Protein AF-A0A818EVL8-F1 (afdb_monomer_lite)

Sequence (82 aa):
MMNIFILLLIVGYSIHDIDGYGVRGQTIWQIILCKFSDSPTPKYTPTEIKEKCLDRGTGGLADYWHDISNGLINFNSSSVNG

Foldseek 3Di:
DDDDDDPPPPPPPPPPDPPPPLCLDAPAAEAEDDDDPPDPDDPDDQVRCCCCAQDPPNPHVQPVCCVVSVNSYHHPNYGYYD

Secondary structure (DSSP, 8-state):
------------------------S----EEE----TTPPPPSS-HHHHHHHHHSTTSSSHHHHHHHHTTT----TT-EEE-

Structure (mmCIF, N/CA/C/O backbone):
data_AF-A0A818EVL8-F1
#
_entry.id   AF-A0A818EVL8-F1
#
loop_
_atom_site.group_PDB
_atom_site.id
_atom_site.type_symbol
_atom_site.label_atom_id
_atom_site.label_alt_id
_atom_site.label_comp_id
_atom_site.label_asym_id
_atom_site.label_entity_id
_atom_site.label_seq_id
_atom_site.pdbx_PDB_ins_code
_atom_s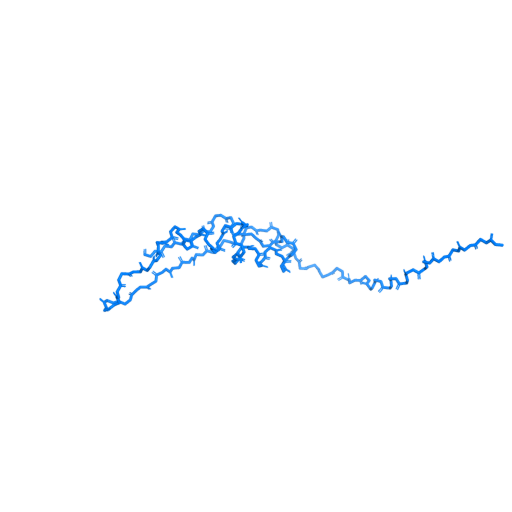ite.Cartn_x
_atom_site.Cartn_y
_atom_site.Cartn_z
_atom_site.occupancy
_atom_site.B_iso_or_equiv
_atom_site.auth_seq_id
_atom_site.auth_comp_id
_atom_site.auth_asym_id
_atom_site.auth_atom_id
_atom_site.pdbx_PDB_model_num
ATOM 1 N N . MET A 1 1 ? 1.375 22.198 -57.224 1.00 47.75 1 MET A N 1
ATOM 2 C CA . MET A 1 1 ? 0.552 21.538 -56.189 1.00 47.75 1 MET A CA 1
ATOM 3 C C . MET A 1 1 ? 1.356 20.402 -55.582 1.00 47.75 1 MET A C 1
ATOM 5 O O . MET A 1 1 ? 1.470 19.365 -56.215 1.00 47.75 1 MET A O 1
ATOM 9 N N . MET A 1 2 ? 1.946 20.617 -54.406 1.00 31.62 2 MET A N 1
ATOM 10 C CA . MET A 1 2 ? 2.390 19.551 -53.502 1.00 31.62 2 MET A CA 1
ATOM 11 C C . MET A 1 2 ? 2.488 20.170 -52.103 1.00 31.62 2 MET A C 1
ATOM 13 O O . MET A 1 2 ? 3.369 20.981 -51.838 1.00 31.62 2 MET A O 1
ATOM 17 N N . ASN A 1 3 ? 1.487 19.879 -51.274 1.00 40.19 3 ASN A N 1
ATOM 18 C CA . ASN A 1 3 ? 1.396 20.298 -49.879 1.00 40.19 3 ASN A CA 1
ATOM 19 C C . ASN A 1 3 ? 2.355 19.446 -49.045 1.00 40.19 3 ASN A C 1
ATOM 21 O O . ASN A 1 3 ? 2.211 18.226 -49.031 1.00 40.19 3 ASN A O 1
ATOM 25 N N . ILE A 1 4 ? 3.260 20.079 -48.301 1.00 44.69 4 ILE A N 1
ATOM 26 C CA . ILE A 1 4 ? 3.944 19.436 -47.178 1.00 44.69 4 ILE A CA 1
ATOM 27 C C . ILE A 1 4 ? 3.754 20.335 -45.953 1.00 44.69 4 ILE A C 1
ATOM 29 O O . ILE A 1 4 ? 4.474 21.294 -45.693 1.00 44.69 4 ILE A O 1
ATOM 33 N N . PHE A 1 5 ? 2.638 20.092 -45.272 1.00 44.44 5 PHE A N 1
ATOM 34 C CA . PHE A 1 5 ? 2.409 20.562 -43.916 1.00 44.44 5 PHE A CA 1
ATOM 35 C C . PHE A 1 5 ? 3.112 19.601 -42.953 1.00 44.44 5 PHE A C 1
ATOM 37 O O . PHE A 1 5 ? 3.222 18.411 -43.238 1.00 44.44 5 PHE A O 1
ATOM 44 N N . ILE A 1 6 ? 3.464 20.130 -41.779 1.00 49.03 6 ILE A N 1
ATOM 45 C CA . ILE A 1 6 ? 4.035 19.457 -40.601 1.00 49.03 6 ILE A CA 1
ATOM 46 C C . ILE A 1 6 ? 5.568 19.529 -40.547 1.00 49.03 6 ILE A C 1
ATOM 48 O O . ILE A 1 6 ? 6.283 18.534 -40.574 1.00 49.03 6 ILE A O 1
ATOM 52 N N . LEU A 1 7 ? 6.066 20.753 -40.360 1.00 37.94 7 LEU A N 1
ATOM 53 C CA . LEU A 1 7 ? 7.246 20.971 -39.529 1.00 37.94 7 LEU A CA 1
ATOM 54 C C . LEU A 1 7 ? 6.728 21.287 -38.117 1.00 37.94 7 LEU A C 1
ATOM 56 O O . LEU A 1 7 ? 6.532 22.442 -37.745 1.00 37.94 7 LEU A O 1
ATOM 60 N N . LEU A 1 8 ? 6.390 20.239 -37.363 1.00 45.09 8 LEU A N 1
ATOM 61 C CA . LEU A 1 8 ? 6.111 20.356 -35.935 1.00 45.09 8 LEU A CA 1
ATOM 62 C C . LEU A 1 8 ? 7.465 20.588 -35.269 1.00 45.09 8 LEU A C 1
ATOM 64 O O . LEU A 1 8 ? 8.252 19.669 -35.061 1.00 45.09 8 LEU A O 1
ATOM 68 N N . LEU A 1 9 ? 7.758 21.864 -35.050 1.00 40.09 9 LEU A N 1
ATOM 69 C CA . LEU A 1 9 ? 8.927 22.377 -34.358 1.00 40.09 9 LEU A CA 1
ATOM 70 C C . LEU A 1 9 ? 8.809 21.974 -32.880 1.00 40.09 9 LEU A C 1
ATOM 72 O O . LEU A 1 9 ? 8.476 22.780 -32.019 1.00 40.09 9 LEU A O 1
ATOM 76 N N . ILE A 1 10 ? 9.027 20.690 -32.589 1.00 53.72 10 ILE A N 1
ATOM 77 C CA . ILE A 1 10 ? 9.311 20.219 -31.239 1.00 53.72 10 ILE A CA 1
ATOM 78 C C . ILE A 1 10 ? 10.766 20.601 -31.002 1.00 53.72 10 ILE A C 1
ATOM 80 O O . ILE A 1 10 ? 11.687 19.819 -31.224 1.00 53.72 10 ILE A O 1
ATOM 84 N N . VAL A 1 11 ? 10.981 21.845 -30.573 1.00 50.91 11 VAL A N 1
ATOM 85 C CA . VAL A 1 11 ? 12.163 22.187 -29.780 1.00 50.91 11 VAL A CA 1
ATOM 86 C C . VAL A 1 11 ? 11.973 21.459 -28.455 1.00 50.91 11 VAL A C 1
ATOM 88 O O . VAL A 1 11 ? 11.500 22.004 -27.462 1.00 50.91 11 VAL A O 1
ATOM 91 N N . GLY A 1 12 ? 12.242 20.157 -28.485 1.00 46.59 12 GLY A N 1
ATOM 92 C CA . GLY A 1 12 ? 12.500 19.384 -27.294 1.00 46.59 12 GLY A CA 1
ATOM 93 C C . GLY A 1 12 ? 13.843 19.877 -26.807 1.00 46.59 12 GLY A C 1
ATOM 94 O O . GLY A 1 12 ? 14.873 19.537 -27.380 1.00 46.59 12 GLY A O 1
ATOM 95 N N . TYR A 1 13 ? 13.830 20.747 -25.804 1.00 48.09 13 TYR A N 1
ATOM 96 C CA . TYR A 1 13 ? 15.015 20.971 -24.999 1.00 48.09 13 TYR A CA 1
ATOM 97 C C . TYR A 1 13 ? 15.478 19.591 -24.530 1.00 48.09 13 TYR A C 1
ATOM 99 O O . TYR A 1 13 ? 14.754 18.923 -23.791 1.00 48.09 13 TYR A O 1
ATOM 107 N N . SER A 1 14 ? 16.641 19.141 -25.009 1.00 48.41 14 SER A N 1
ATOM 108 C CA . SER A 1 14 ? 17.359 18.037 -24.384 1.00 48.41 14 SER A CA 1
ATOM 109 C C . SER A 1 14 ? 17.587 18.457 -22.942 1.00 48.41 14 SER A C 1
ATOM 111 O O . SER A 1 14 ? 18.425 19.315 -22.660 1.00 48.41 14 SER A O 1
ATOM 113 N N . ILE A 1 15 ? 16.770 17.924 -22.038 1.00 51.47 15 ILE A N 1
ATOM 114 C CA . ILE A 1 15 ? 17.035 18.027 -20.614 1.00 51.47 15 ILE A CA 1
ATOM 115 C C . ILE A 1 15 ? 18.360 17.295 -20.440 1.00 51.47 15 ILE A C 1
ATOM 117 O O . ILE A 1 15 ? 18.453 16.108 -20.742 1.00 51.47 15 ILE A O 1
ATOM 121 N N . HIS A 1 16 ? 19.394 18.051 -20.072 1.00 43.06 16 HIS A N 1
ATOM 122 C CA . HIS A 1 16 ? 20.678 17.507 -19.664 1.00 43.06 16 HIS A CA 1
ATOM 123 C C . HIS A 1 16 ? 20.432 16.349 -18.702 1.00 43.06 16 HIS A C 1
ATOM 125 O O . HIS A 1 16 ? 19.657 16.507 -17.756 1.00 43.06 16 HIS A O 1
ATOM 131 N N . ASP A 1 17 ? 21.085 15.217 -18.961 1.00 45.16 17 ASP A N 1
ATOM 132 C CA . ASP A 1 17 ? 21.129 14.081 -18.053 1.00 45.16 17 ASP A CA 1
ATOM 133 C C . ASP A 1 17 ? 21.506 14.586 -16.655 1.00 45.16 17 ASP A C 1
ATOM 135 O O . ASP A 1 17 ? 22.647 14.951 -16.370 1.00 45.16 17 ASP A O 1
ATOM 139 N N . ILE A 1 18 ? 20.508 14.670 -15.778 1.00 51.22 18 ILE A N 1
ATOM 140 C CA . ILE A 1 18 ? 20.747 14.659 -14.348 1.00 51.22 18 ILE A CA 1
ATOM 141 C C . ILE A 1 18 ? 21.004 13.186 -14.058 1.00 51.22 18 ILE A C 1
ATOM 143 O O . ILE A 1 18 ? 20.071 12.386 -14.117 1.00 51.22 18 ILE A O 1
ATOM 147 N N . ASP A 1 19 ? 22.250 12.835 -13.738 1.00 54.28 19 ASP A N 1
ATOM 148 C CA . ASP A 1 19 ? 22.628 11.540 -13.156 1.00 54.28 19 ASP A CA 1
ATOM 149 C C . ASP A 1 19 ? 22.041 11.402 -11.734 1.00 54.28 19 ASP A C 1
ATOM 151 O O . ASP A 1 19 ? 22.729 11.182 -10.739 1.00 54.28 19 ASP A O 1
ATOM 155 N N . GLY A 1 20 ? 20.728 11.559 -11.602 1.00 51.62 20 GLY A N 1
ATOM 156 C CA . GLY A 1 20 ? 19.985 10.932 -10.534 1.00 51.62 20 GLY A CA 1
ATOM 157 C C . GLY A 1 20 ? 19.814 9.504 -10.994 1.00 51.62 20 GLY A C 1
ATOM 158 O O . GLY A 1 20 ? 19.078 9.278 -11.950 1.00 51.62 20 GLY A O 1
ATOM 159 N N . TYR A 1 21 ? 20.513 8.555 -10.365 1.00 55.62 21 TYR A N 1
ATOM 160 C CA . TYR A 1 21 ? 20.248 7.133 -10.559 1.00 55.62 21 TYR A CA 1
ATOM 161 C C . TYR A 1 21 ? 18.734 6.952 -10.564 1.00 55.62 21 TYR A C 1
ATOM 163 O O . TYR A 1 21 ? 18.095 7.098 -9.522 1.00 55.62 21 TYR A O 1
ATOM 171 N N . GLY A 1 22 ? 18.152 6.708 -11.743 1.00 51.16 22 GLY A N 1
ATOM 172 C CA . GLY A 1 22 ? 16.751 6.359 -11.842 1.00 51.16 22 GLY A CA 1
ATOM 173 C C . GLY A 1 22 ? 16.627 5.108 -11.006 1.00 51.16 22 GLY A C 1
ATOM 174 O O . GLY A 1 22 ? 17.137 4.061 -11.409 1.00 51.16 22 GLY A O 1
ATOM 175 N N . VAL A 1 23 ? 16.070 5.238 -9.802 1.00 57.41 23 VAL A N 1
ATOM 176 C CA . VAL A 1 23 ? 15.895 4.118 -8.891 1.00 57.41 23 VAL A CA 1
ATOM 177 C C . VAL A 1 23 ? 14.849 3.241 -9.559 1.00 57.41 23 VAL A C 1
ATOM 179 O O . VAL A 1 23 ? 13.658 3.348 -9.300 1.00 57.41 23 VAL A O 1
ATOM 182 N N . ARG A 1 24 ? 15.293 2.384 -10.484 1.00 57.38 24 ARG A N 1
ATOM 183 C CA . ARG A 1 24 ? 14.551 1.232 -10.987 1.00 57.38 24 ARG A CA 1
ATOM 184 C C . ARG A 1 24 ? 14.558 0.214 -9.855 1.00 57.38 24 ARG A C 1
ATOM 186 O O . ARG A 1 24 ? 15.226 -0.811 -9.918 1.00 57.38 24 ARG A O 1
ATOM 193 N N . GLY A 1 25 ? 13.917 0.585 -8.757 1.00 60.91 25 GLY A N 1
ATOM 194 C CA . GLY A 1 25 ? 13.933 -0.131 -7.498 1.00 60.91 25 GLY A CA 1
ATOM 195 C C . GLY 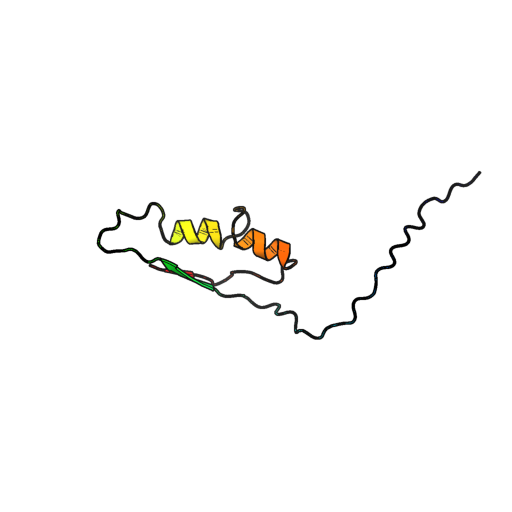A 1 25 ? 12.510 -0.334 -7.028 1.00 60.91 25 GLY A C 1
ATOM 196 O O . GLY A 1 25 ? 11.640 0.516 -7.217 1.00 60.91 25 GLY A O 1
ATOM 197 N N . GLN A 1 26 ? 12.265 -1.489 -6.420 1.00 67.56 26 GLN A N 1
ATOM 198 C CA . GLN A 1 26 ? 11.035 -1.695 -5.672 1.00 67.56 26 GLN A CA 1
ATOM 199 C C . GLN A 1 26 ? 10.990 -0.644 -4.562 1.00 67.56 26 GLN A C 1
ATOM 201 O O . GLN A 1 26 ? 11.889 -0.583 -3.722 1.00 67.56 26 GLN A O 1
ATOM 206 N N . THR A 1 27 ? 9.971 0.211 -4.583 1.00 83.56 27 THR A N 1
ATOM 207 C CA . THR A 1 27 ? 9.755 1.171 -3.505 1.00 83.56 27 THR A CA 1
ATOM 208 C C . THR A 1 27 ? 8.875 0.472 -2.480 1.00 83.56 27 THR A C 1
ATOM 210 O O . THR A 1 27 ? 7.653 0.489 -2.578 1.00 83.56 27 THR A O 1
ATOM 213 N N . ILE A 1 28 ? 9.508 -0.220 -1.535 1.00 88.38 28 ILE A N 1
ATOM 214 C CA . ILE A 1 28 ? 8.804 -1.058 -0.559 1.00 88.38 28 ILE A CA 1
ATOM 215 C C . ILE A 1 28 ? 8.248 -0.173 0.551 1.00 88.38 28 ILE A C 1
ATOM 217 O O . ILE A 1 28 ? 8.997 0.519 1.239 1.00 88.38 28 ILE A O 1
ATOM 221 N N . TRP A 1 29 ? 6.929 -0.186 0.714 1.00 89.50 29 TRP A N 1
ATOM 222 C CA . TRP A 1 29 ? 6.227 0.573 1.742 1.00 89.50 29 TRP A CA 1
ATOM 223 C C . TRP A 1 29 ? 5.685 -0.358 2.820 1.00 89.50 29 TRP A C 1
ATOM 225 O O . TRP A 1 29 ? 5.225 -1.472 2.552 1.00 89.50 29 TRP A O 1
ATOM 235 N N . GLN A 1 30 ? 5.706 0.142 4.051 1.00 92.19 30 GLN A N 1
ATOM 236 C CA . GLN A 1 30 ? 5.091 -0.505 5.195 1.00 92.19 30 GLN A CA 1
ATOM 237 C C . GLN A 1 30 ? 3.942 0.370 5.684 1.00 92.19 30 GLN A C 1
ATOM 239 O O . GLN A 1 30 ? 4.168 1.448 6.230 1.00 92.19 30 GLN A O 1
ATOM 244 N N . ILE A 1 31 ? 2.710 -0.088 5.488 1.00 91.75 31 ILE A N 1
ATOM 245 C CA . ILE A 1 31 ? 1.521 0.592 6.004 1.00 91.75 31 ILE A CA 1
ATOM 246 C C . ILE A 1 31 ? 1.150 -0.062 7.332 1.00 91.75 31 ILE A C 1
ATOM 248 O O . ILE A 1 31 ? 1.048 -1.288 7.418 1.00 91.75 31 ILE A O 1
ATOM 252 N N . ILE A 1 32 ? 0.974 0.761 8.364 1.00 94.00 32 ILE A N 1
ATOM 253 C CA . ILE A 1 32 ? 0.557 0.331 9.698 1.00 94.00 32 ILE A CA 1
ATOM 254 C C . ILE A 1 32 ? -0.834 0.901 9.956 1.00 94.00 32 ILE A C 1
ATOM 256 O O . ILE A 1 32 ? -1.029 2.116 9.919 1.00 94.00 32 ILE A O 1
ATOM 260 N N . LEU A 1 33 ? -1.802 0.023 10.189 1.00 93.31 33 LEU A N 1
ATOM 261 C CA . LEU A 1 33 ? -3.160 0.383 10.555 1.00 93.31 33 LEU A CA 1
ATOM 262 C C . LEU A 1 33 ? -3.243 0.442 12.076 1.00 93.31 33 LEU A C 1
ATOM 264 O O . LEU A 1 33 ? -2.937 -0.522 12.770 1.00 93.31 33 LEU A O 1
ATOM 268 N N . CYS A 1 34 ? -3.668 1.587 12.591 1.00 91.38 34 CYS A N 1
ATOM 269 C CA . CYS A 1 34 ? -3.840 1.803 14.019 1.00 91.38 34 CYS A CA 1
ATOM 270 C C . CYS A 1 34 ? -5.323 2.007 14.322 1.00 91.38 34 CYS A C 1
ATOM 272 O O . CYS A 1 34 ? -6.034 2.666 13.561 1.00 91.38 34 CYS A O 1
ATOM 274 N N . LYS A 1 35 ? -5.775 1.496 15.468 1.00 91.81 35 LYS A N 1
ATOM 275 C CA . LYS A 1 35 ? -7.094 1.806 16.024 1.00 91.81 35 LYS A CA 1
ATOM 276 C C . LYS A 1 35 ? -6.967 2.290 17.461 1.00 91.81 35 LYS A C 1
ATOM 278 O O . LYS A 1 35 ? -6.103 1.823 18.202 1.00 91.81 35 LYS A O 1
ATOM 283 N N . PHE A 1 36 ? -7.854 3.194 17.855 1.00 93.12 36 PHE A N 1
ATOM 284 C CA . PHE A 1 36 ? -8.019 3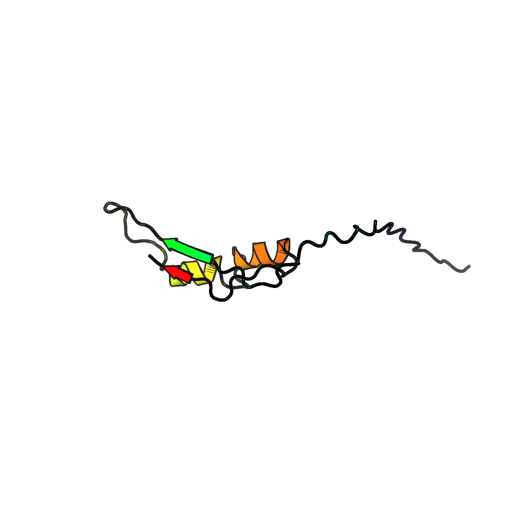.562 19.257 1.00 93.12 36 PHE A CA 1
ATOM 285 C C . PHE A 1 36 ? -8.864 2.510 19.986 1.00 93.12 36 PHE A C 1
ATOM 287 O O . PHE A 1 36 ? -9.631 1.774 19.360 1.00 93.12 36 PHE A O 1
ATOM 294 N N . SER A 1 37 ? -8.712 2.412 21.307 1.00 92.56 37 SER A N 1
ATOM 295 C CA . SER A 1 37 ? -9.400 1.401 22.124 1.00 92.56 37 SER A CA 1
ATOM 296 C C . SER A 1 37 ? -10.918 1.589 22.185 1.00 92.56 37 SER A C 1
ATOM 298 O O . SER A 1 37 ? -11.643 0.631 22.427 1.00 92.56 37 SER A O 1
ATOM 300 N N . ASP A 1 38 ? -11.389 2.813 21.974 1.00 94.88 38 ASP A N 1
ATOM 301 C CA . ASP A 1 38 ? -12.795 3.220 21.927 1.00 94.88 38 ASP A CA 1
ATOM 302 C C . ASP A 1 38 ? -13.354 3.275 20.493 1.00 94.88 38 ASP A C 1
ATOM 304 O O . ASP A 1 38 ? -14.519 3.614 20.285 1.00 94.88 38 ASP A O 1
ATOM 308 N N . SER A 1 39 ? -12.540 2.932 19.491 1.00 91.56 39 SER A N 1
ATOM 309 C CA . SER A 1 39 ? -12.941 2.971 18.088 1.00 91.56 39 SER A CA 1
ATOM 310 C C . SER A 1 39 ? -13.793 1.749 17.715 1.00 91.56 39 SER A C 1
ATOM 312 O O . SER A 1 39 ? -13.492 0.632 18.152 1.00 91.56 39 SER A O 1
ATOM 314 N N . PRO A 1 40 ? -14.838 1.918 16.882 1.00 91.88 40 PRO A N 1
ATOM 315 C CA . PRO A 1 40 ? -15.606 0.793 16.363 1.00 91.88 40 PRO A CA 1
ATOM 316 C C . PRO A 1 40 ? -14.747 -0.124 15.479 1.00 91.88 40 PRO A C 1
ATOM 318 O O . PRO A 1 40 ? -13.651 0.230 15.039 1.00 91.88 40 PRO A O 1
ATOM 321 N N . THR A 1 41 ? -15.269 -1.317 15.186 1.00 89.81 41 THR A N 1
ATOM 322 C CA . THR A 1 41 ? -14.620 -2.270 14.278 1.00 89.81 41 THR A CA 1
ATOM 323 C C . THR A 1 41 ? -14.288 -1.607 12.934 1.00 89.81 41 THR A C 1
ATOM 325 O O . THR A 1 41 ? -15.180 -1.006 12.326 1.00 89.81 41 THR A O 1
ATOM 328 N N . PRO A 1 42 ? -13.037 -1.718 12.445 1.00 90.25 42 PRO A N 1
ATOM 329 C CA . PRO A 1 42 ? -12.652 -1.171 11.151 1.00 90.25 42 PRO A CA 1
ATOM 330 C C . PRO A 1 42 ? -13.528 -1.709 10.019 1.00 90.25 42 PRO A C 1
ATOM 332 O O . PRO A 1 42 ? -13.827 -2.899 9.959 1.00 90.25 42 PRO A O 1
ATOM 335 N N . LYS A 1 43 ? -13.912 -0.819 9.098 1.00 92.56 43 LYS A N 1
ATOM 336 C CA . LYS A 1 43 ? -14.734 -1.168 7.930 1.00 92.56 43 LYS A CA 1
ATOM 337 C C . LYS A 1 43 ? -14.005 -2.082 6.938 1.00 92.56 43 LYS A C 1
ATOM 339 O O . LYS A 1 43 ? -14.662 -2.844 6.241 1.00 92.56 43 LYS A O 1
ATOM 344 N N . TYR A 1 44 ? -12.682 -1.960 6.853 1.00 91.94 44 TYR A N 1
ATOM 345 C CA . TYR A 1 44 ? -11.852 -2.690 5.902 1.00 91.94 44 TYR A CA 1
ATOM 346 C C . TYR A 1 44 ? -10.771 -3.467 6.637 1.00 91.94 44 TYR A C 1
ATOM 348 O O . TYR A 1 44 ? -10.189 -2.986 7.612 1.00 91.94 44 TYR A O 1
ATOM 356 N N . THR A 1 45 ? -10.496 -4.657 6.132 1.00 93.81 45 THR A N 1
ATOM 357 C CA . THR A 1 45 ? -9.380 -5.492 6.559 1.00 93.81 45 THR A CA 1
ATOM 358 C C . THR A 1 45 ? -8.049 -4.956 6.010 1.00 93.81 45 THR A C 1
ATOM 360 O O . THR A 1 45 ? -8.035 -4.241 5.001 1.00 93.81 45 THR A O 1
ATOM 363 N N . PRO A 1 46 ? -6.903 -5.320 6.619 1.00 93.81 46 PRO A N 1
ATOM 364 C CA . PRO A 1 46 ? -5.588 -4.997 6.064 1.00 93.81 46 PRO A CA 1
ATOM 365 C C . PRO A 1 46 ? -5.415 -5.457 4.609 1.00 93.81 46 PRO A C 1
ATOM 367 O O . PRO A 1 46 ? -4.837 -4.732 3.800 1.00 93.81 46 PRO A O 1
ATOM 370 N N . THR A 1 47 ? -5.968 -6.624 4.260 1.00 94.56 47 THR A N 1
ATOM 371 C CA . THR A 1 47 ? -5.946 -7.167 2.896 1.00 94.56 47 THR A CA 1
ATOM 372 C C . THR A 1 47 ? -6.704 -6.276 1.919 1.00 94.56 47 THR A C 1
ATOM 374 O O . THR A 1 47 ? -6.144 -5.894 0.899 1.00 94.56 47 THR A O 1
ATOM 377 N N . GLU A 1 48 ? -7.927 -5.857 2.251 1.00 94.19 48 GLU A N 1
ATOM 378 C CA . GLU A 1 48 ? -8.708 -4.970 1.377 1.00 94.19 48 GLU A CA 1
ATOM 379 C C . GLU A 1 48 ? -8.032 -3.607 1.182 1.00 94.19 48 GLU A C 1
ATOM 381 O O . GLU A 1 48 ? -8.121 -3.015 0.107 1.00 94.19 48 GLU A O 1
ATOM 386 N N . ILE A 1 49 ? -7.345 -3.092 2.208 1.00 94.12 49 ILE A N 1
ATOM 387 C CA . ILE A 1 49 ? -6.560 -1.857 2.084 1.00 94.12 49 ILE A CA 1
ATOM 388 C C . ILE A 1 49 ? -5.348 -2.081 1.180 1.00 94.12 49 ILE A C 1
ATOM 390 O O . ILE A 1 49 ? -5.062 -1.237 0.331 1.00 94.12 49 ILE A O 1
ATOM 394 N N . LYS A 1 50 ? -4.655 -3.218 1.314 1.00 94.56 50 LYS A N 1
ATOM 395 C CA . LYS A 1 50 ? -3.551 -3.577 0.421 1.00 94.56 50 LYS A CA 1
ATOM 396 C C . LYS A 1 50 ? -4.019 -3.629 -1.031 1.00 94.56 50 LYS A C 1
ATOM 398 O O . LYS A 1 50 ? -3.420 -2.961 -1.862 1.00 94.56 50 LYS A O 1
ATOM 403 N N . GLU A 1 51 ? -5.104 -4.340 -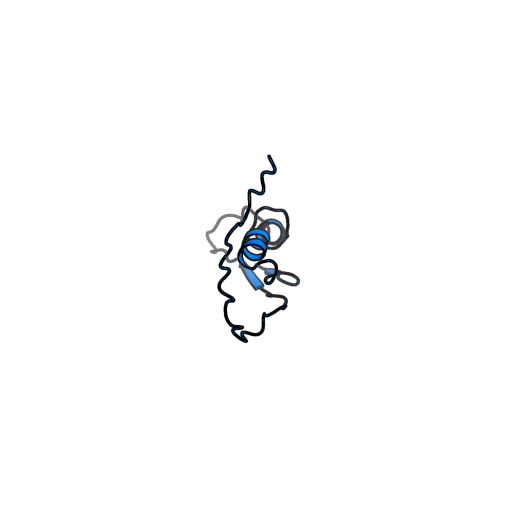1.310 1.00 94.56 51 GLU A N 1
ATOM 404 C CA . GLU A 1 51 ? -5.648 -4.474 -2.663 1.00 94.56 51 GLU A CA 1
ATOM 405 C C . GLU A 1 51 ? -6.031 -3.107 -3.246 1.00 94.56 51 GLU A C 1
ATOM 407 O O . GLU A 1 51 ? -5.657 -2.769 -4.362 1.00 94.56 51 GLU A O 1
ATOM 412 N N . LYS A 1 52 ? -6.714 -2.256 -2.472 1.00 92.88 52 LYS A N 1
ATOM 413 C CA . LYS A 1 52 ? -7.168 -0.940 -2.956 1.00 92.88 52 LYS A CA 1
ATOM 414 C C . LYS A 1 52 ? -6.056 0.093 -3.110 1.00 92.88 52 LYS A C 1
ATOM 416 O O . LYS A 1 52 ? -6.215 1.034 -3.882 1.00 92.88 52 LYS A O 1
ATOM 421 N N . CYS A 1 53 ? -4.983 -0.003 -2.331 1.00 92.38 53 CYS A N 1
ATOM 422 C CA . CYS A 1 53 ? -3.927 1.006 -2.335 1.00 92.38 53 CYS A CA 1
ATOM 423 C C . CYS A 1 53 ? -2.687 0.548 -3.098 1.00 92.38 53 CYS A C 1
ATOM 425 O O . CYS A 1 53 ? -2.105 1.342 -3.825 1.00 92.38 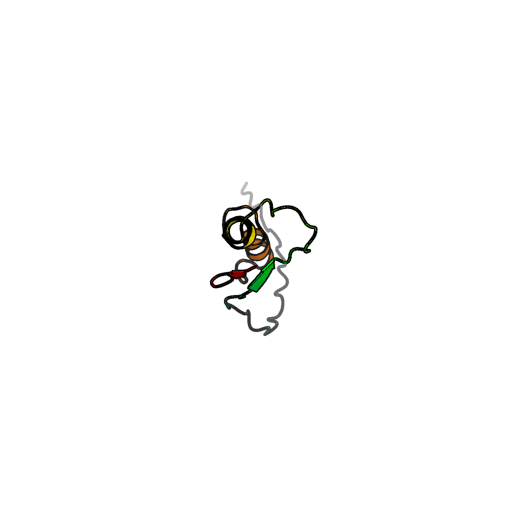53 CYS A O 1
ATOM 427 N N . LEU A 1 54 ? -2.252 -0.692 -2.919 1.00 93.50 54 LEU A N 1
ATOM 428 C CA . LEU A 1 54 ? -0.934 -1.158 -3.348 1.00 93.50 54 LEU A CA 1
ATOM 429 C C . LEU A 1 54 ? -0.980 -2.063 -4.585 1.00 93.50 54 LEU A C 1
ATOM 431 O O . LEU A 1 54 ? 0.056 -2.205 -5.238 1.00 93.50 54 LEU A O 1
ATOM 435 N N . ASP A 1 55 ? -2.150 -2.593 -4.953 1.00 92.50 55 ASP A N 1
ATOM 436 C CA . ASP A 1 55 ? -2.304 -3.370 -6.183 1.00 92.50 55 ASP A CA 1
ATOM 437 C C . ASP A 1 55 ? -2.688 -2.480 -7.377 1.00 92.50 55 ASP A C 1
ATOM 439 O O . ASP A 1 55 ? -3.440 -1.506 -7.267 1.00 92.50 55 ASP A O 1
ATOM 443 N N . ARG A 1 56 ? -2.140 -2.836 -8.543 1.00 92.00 56 ARG A N 1
ATOM 444 C CA . ARG A 1 56 ? -2.349 -2.145 -9.824 1.00 92.00 56 ARG A CA 1
ATOM 445 C C . ARG A 1 56 ? -3.742 -2.419 -10.394 1.00 92.00 56 ARG A C 1
ATOM 447 O O . ARG A 1 56 ? -4.264 -3.521 -10.256 1.00 92.00 56 ARG A O 1
ATOM 454 N N . GLY A 1 57 ? -4.291 -1.450 -11.125 1.00 91.69 57 GLY A N 1
ATOM 455 C CA . GLY A 1 57 ? -5.572 -1.580 -11.831 1.00 91.69 57 GLY A CA 1
ATOM 456 C C . GLY A 1 57 ? -6.805 -1.330 -10.959 1.00 91.69 57 GLY A C 1
ATOM 457 O O . GLY A 1 57 ? -7.916 -1.680 -11.351 1.00 91.69 57 GLY A O 1
ATOM 458 N N . THR A 1 58 ? -6.620 -0.725 -9.787 1.00 92.12 58 THR A N 1
ATOM 459 C CA . THR A 1 58 ? -7.689 -0.394 -8.833 1.00 92.12 58 THR A CA 1
ATOM 460 C C . THR A 1 58 ? -8.062 1.091 -8.846 1.00 92.12 58 THR A C 1
ATOM 462 O O . THR A 1 58 ? -9.038 1.485 -8.207 1.00 92.12 58 THR A O 1
ATOM 465 N N . GLY A 1 59 ? -7.305 1.922 -9.572 1.00 91.31 59 GLY A N 1
ATOM 466 C CA . GLY A 1 59 ? -7.369 3.383 -9.499 1.00 91.31 59 GLY A CA 1
ATOM 467 C C . GLY A 1 59 ? -6.752 3.941 -8.211 1.00 91.31 59 GLY A C 1
ATOM 468 O O . GLY A 1 59 ? -7.011 5.088 -7.850 1.00 91.31 59 GLY A O 1
ATOM 469 N N . GLY A 1 60 ? -5.996 3.112 -7.486 1.00 91.06 60 GLY A N 1
ATOM 470 C CA . GLY A 1 60 ? -5.443 3.414 -6.174 1.00 91.06 60 GLY A CA 1
ATOM 471 C C . GLY A 1 60 ? -4.084 4.110 -6.201 1.00 91.06 60 GLY A C 1
ATOM 472 O O . GLY A 1 60 ? -3.612 4.628 -7.213 1.00 91.06 60 GLY A O 1
ATOM 473 N N . LEU A 1 61 ? -3.418 4.081 -5.048 1.00 92.25 61 LEU A N 1
ATOM 474 C CA . LEU A 1 61 ? -2.109 4.697 -4.836 1.00 92.25 61 LEU A CA 1
ATOM 475 C C . LEU A 1 61 ? -1.037 4.092 -5.767 1.00 92.25 61 LEU A C 1
ATOM 477 O O . LEU A 1 61 ? -0.228 4.830 -6.324 1.00 92.25 61 LEU A O 1
ATOM 481 N N . ALA A 1 62 ? -1.068 2.776 -5.990 1.00 92.56 62 ALA A N 1
ATOM 482 C CA . ALA A 1 62 ? -0.221 2.070 -6.953 1.00 92.56 62 ALA A CA 1
ATOM 483 C C . ALA A 1 62 ? -0.359 2.604 -8.372 1.00 92.56 62 ALA A C 1
ATOM 485 O O . ALA A 1 62 ? 0.637 2.699 -9.088 1.00 92.56 62 ALA A O 1
ATOM 486 N N . ASP A 1 63 ? -1.575 2.978 -8.763 1.00 93.25 63 ASP A N 1
ATOM 487 C CA . ASP A 1 63 ? -1.827 3.511 -10.091 1.00 93.25 63 ASP A CA 1
ATOM 488 C C . ASP A 1 63 ? -1.357 4.947 -10.225 1.00 93.25 63 ASP A C 1
ATOM 490 O O . ASP A 1 63 ? -0.582 5.251 -11.129 1.00 93.25 63 ASP A O 1
ATOM 494 N N . TYR A 1 64 ? -1.691 5.779 -9.241 1.00 93.25 64 TYR A N 1
ATOM 495 C CA . TYR A 1 64 ? -1.204 7.149 -9.174 1.00 93.25 64 TYR A CA 1
ATOM 496 C C . TYR A 1 64 ? 0.326 7.239 -9.280 1.00 93.25 64 TYR A C 1
ATOM 498 O O . TYR A 1 64 ? 0.858 7.987 -10.103 1.00 93.25 64 TYR A O 1
ATOM 506 N N . TRP A 1 65 ? 1.055 6.471 -8.466 1.00 91.69 65 TRP A N 1
ATOM 507 C CA . TRP A 1 65 ? 2.514 6.561 -8.454 1.00 91.69 65 TRP A CA 1
ATOM 508 C C . TRP A 1 65 ? 3.156 5.977 -9.695 1.00 91.69 65 TRP A C 1
ATOM 510 O O . TRP A 1 65 ? 4.170 6.506 -10.146 1.00 91.69 65 TRP A O 1
ATOM 520 N N . HIS A 1 66 ? 2.584 4.926 -10.270 1.00 90.62 66 HIS A N 1
ATOM 521 C CA . HIS A 1 66 ? 3.057 4.421 -11.547 1.00 90.62 66 HIS A CA 1
ATOM 522 C C . HIS A 1 66 ? 2.914 5.478 -12.647 1.00 90.62 66 HIS A C 1
ATOM 524 O O . HIS A 1 66 ? 3.870 5.705 -13.382 1.00 90.62 66 HIS A O 1
ATOM 530 N N . ASP A 1 67 ? 1.773 6.163 -12.724 1.00 92.94 67 ASP A N 1
ATOM 531 C CA . ASP A 1 67 ? 1.502 7.130 -13.789 1.00 92.94 67 ASP A CA 1
ATOM 532 C C . ASP A 1 67 ? 2.389 8.376 -13.658 1.00 92.94 67 ASP A C 1
ATOM 534 O O . ASP A 1 67 ? 3.030 8.794 -14.621 1.00 92.94 67 ASP A O 1
ATOM 538 N N . ILE A 1 68 ? 2.512 8.935 -12.449 1.00 92.31 68 ILE A N 1
ATOM 539 C CA . ILE A 1 68 ? 3.322 10.142 -12.205 1.00 92.31 68 ILE A CA 1
ATOM 540 C C . ILE A 1 68 ? 4.825 9.867 -12.315 1.00 92.31 68 ILE A C 1
ATOM 542 O O . ILE A 1 68 ? 5.590 10.741 -12.721 1.00 92.31 68 ILE A O 1
ATOM 546 N N . SER A 1 69 ? 5.266 8.658 -11.967 1.00 88.56 69 SER A N 1
ATOM 547 C CA . SER A 1 69 ? 6.682 8.286 -12.048 1.00 88.56 69 SER A CA 1
ATOM 548 C C . SER A 1 69 ? 7.086 7.681 -13.394 1.00 88.56 69 SER A C 1
ATOM 550 O O . SER A 1 69 ? 8.226 7.240 -13.520 1.00 88.56 69 SER A O 1
ATOM 552 N N . ASN A 1 70 ? 6.193 7.627 -14.392 1.00 89.00 70 ASN A N 1
ATOM 553 C CA . ASN A 1 70 ? 6.419 6.913 -15.657 1.00 89.00 70 ASN A CA 1
ATOM 554 C C . ASN A 1 70 ? 6.872 5.452 -15.445 1.00 89.00 70 ASN A C 1
ATOM 556 O O . ASN A 1 70 ? 7.783 4.950 -16.105 1.00 89.00 70 ASN A O 1
ATOM 560 N N . GLY A 1 71 ? 6.259 4.775 -14.474 1.00 87.50 71 GLY A N 1
ATOM 561 C CA . GLY A 1 71 ? 6.504 3.376 -14.136 1.00 87.50 71 GLY A CA 1
ATOM 562 C C . GLY A 1 71 ? 7.762 3.103 -13.309 1.00 87.50 71 GLY A C 1
ATOM 563 O O . GLY A 1 71 ? 8.099 1.936 -13.104 1.00 87.50 71 GLY A O 1
ATOM 564 N N . LEU A 1 72 ? 8.455 4.136 -12.822 1.00 85.31 72 LEU A N 1
ATOM 565 C CA . LEU A 1 72 ? 9.664 3.972 -12.009 1.00 85.31 72 LEU A CA 1
ATOM 566 C C . LEU A 1 72 ? 9.357 3.498 -10.581 1.00 85.31 72 LEU A C 1
ATOM 568 O O . LEU A 1 72 ? 10.128 2.724 -10.016 1.00 85.31 72 LEU A O 1
ATOM 572 N N . ILE A 1 73 ? 8.221 3.908 -10.013 1.00 87.31 73 ILE A N 1
ATOM 573 C CA . ILE A 1 73 ? 7.762 3.478 -8.689 1.00 87.31 73 ILE A CA 1
ATOM 574 C C . ILE A 1 73 ? 6.811 2.289 -8.835 1.00 87.31 73 ILE A C 1
ATOM 576 O O . ILE A 1 73 ? 5.834 2.324 -9.582 1.00 87.31 73 ILE A O 1
ATOM 580 N N . ASN A 1 74 ? 7.085 1.233 -8.070 1.00 86.19 74 ASN A N 1
ATOM 581 C CA . ASN A 1 74 ? 6.171 0.117 -7.856 1.00 86.19 74 ASN A CA 1
ATOM 582 C C . ASN A 1 74 ? 6.206 -0.313 -6.387 1.00 86.19 74 ASN A C 1
ATOM 584 O O . ASN A 1 74 ? 7.251 -0.232 -5.739 1.00 86.19 74 ASN A O 1
ATOM 588 N N . PHE A 1 75 ? 5.068 -0.804 -5.898 1.00 89.31 75 PHE A N 1
ATOM 589 C CA . PHE A 1 75 ? 4.874 -1.228 -4.509 1.00 89.31 75 PHE A CA 1
ATOM 590 C C . PHE A 1 75 ? 4.994 -2.735 -4.318 1.00 89.31 75 PHE A C 1
ATOM 592 O O . PHE A 1 75 ? 4.515 -3.276 -3.320 1.00 89.31 75 PHE A O 1
ATOM 599 N N . ASN A 1 76 ? 5.656 -3.427 -5.244 1.00 86.81 76 ASN A N 1
ATOM 600 C CA . ASN A 1 76 ? 5.914 -4.852 -5.097 1.00 86.81 76 ASN A CA 1
ATOM 601 C C . ASN A 1 76 ? 6.612 -5.115 -3.754 1.00 86.81 76 ASN A C 1
ATOM 603 O O . ASN A 1 76 ? 7.463 -4.337 -3.326 1.00 86.81 76 ASN A O 1
ATOM 607 N N . SER A 1 77 ? 6.223 -6.197 -3.079 1.00 87.94 77 SER A N 1
ATOM 608 C CA . SER A 1 77 ? 6.713 -6.564 -1.737 1.00 87.94 77 SER A CA 1
ATOM 609 C C . SER A 1 77 ? 6.301 -5.622 -0.592 1.00 87.94 77 SER A C 1
ATOM 611 O O . SER A 1 77 ? 6.705 -5.849 0.546 1.00 87.94 77 SER A O 1
ATOM 613 N N . SER A 1 78 ? 5.477 -4.602 -0.846 1.00 91.56 78 SER A N 1
ATOM 614 C CA . SER A 1 78 ? 4.906 -3.760 0.214 1.00 91.56 78 SER A CA 1
ATOM 615 C C . SER A 1 78 ? 3.860 -4.523 1.025 1.00 91.56 78 SER A C 1
ATOM 617 O O . SER A 1 78 ? 3.217 -5.461 0.533 1.00 91.56 78 SER A O 1
ATOM 619 N N . SER A 1 79 ? 3.661 -4.114 2.277 1.00 92.56 79 SER A N 1
ATOM 620 C CA . SER A 1 79 ? 2.704 -4.777 3.162 1.00 92.56 79 SER A CA 1
ATOM 621 C C . SER A 1 79 ? 1.879 -3.801 3.996 1.00 92.56 79 SER A C 1
ATOM 623 O O . SER A 1 79 ? 2.277 -2.663 4.249 1.00 92.56 79 SER A O 1
ATOM 625 N N . VAL A 1 80 ? 0.705 -4.276 4.409 1.00 94.38 80 VAL A N 1
ATOM 626 C CA . VAL A 1 80 ? -0.237 -3.573 5.280 1.00 94.38 80 VAL A CA 1
ATOM 627 C C . VAL A 1 80 ? -0.458 -4.454 6.503 1.00 94.38 80 VAL A C 1
ATOM 629 O O . VAL A 1 80 ? -0.867 -5.602 6.352 1.00 94.38 80 VAL A O 1
ATOM 632 N N . ASN A 1 81 ? -0.170 -3.929 7.692 1.00 92.12 81 ASN A N 1
ATOM 633 C CA . ASN A 1 81 ? -0.286 -4.644 8.965 1.00 92.12 81 ASN A CA 1
ATOM 634 C C . ASN A 1 81 ? -1.046 -3.791 9.983 1.00 92.12 81 ASN A C 1
ATOM 636 O O . ASN A 1 81 ? -0.906 -2.573 9.958 1.00 92.12 81 ASN A O 1
ATOM 640 N N . GLY A 1 82 ? -1.794 -4.405 10.897 1.00 80.06 82 GLY A N 1
ATOM 641 C CA . GLY A 1 82 ? -2.464 -3.724 12.012 1.00 80.06 82 GLY A CA 1
ATOM 642 C C . GLY A 1 82 ? -3.605 -4.526 12.608 1.00 80.06 82 GLY A C 1
ATOM 643 O O . GLY A 1 82 ? -4.054 -5.482 11.936 1.00 80.06 82 GLY A O 1
#

Radius of gyration: 21.58 Å; chains: 1; bounding box: 38×30×78 Å

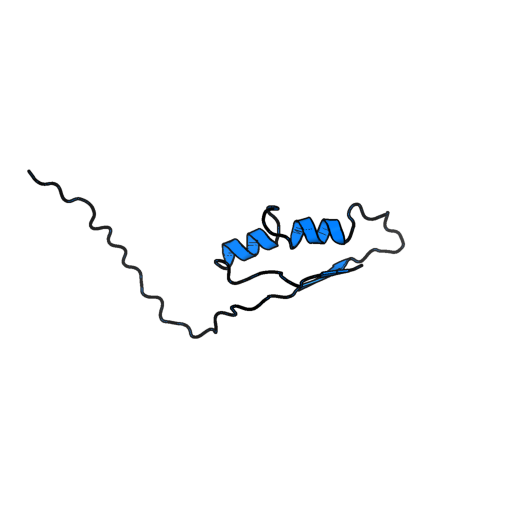pLDDT: mean 77.88, std 20.23, range [31.62, 94.88]